Protein AF-A0A7C3WSL0-F1 (afdb_monomer)

Nearest PDB structures (foldseek):
  2zzf-assembly1_A  TM=8.220E-01  e=5.939E-05  Pyrococcus horikoshii
  2zzg-assembly1_A  TM=8.123E-01  e=5.939E-05  Pyrococcus horikoshii
  2zze-assembly2_B  TM=8.091E-01  e=8.683E-05  Pyrococcus horikoshii
  3rfn-assembly1_A  TM=8.543E-01  e=4.228E-04  Pyrococcus horikoshii OT3
  1v4p-assembly3_C  TM=8.241E-01  e=6.586E-04  Pyrococcus horikoshii

pLDDT: mean 89.07, std 10.64, range [54.41, 98.0]

Solvent-accessible surface area (backbone atoms only — not comparable to full-atom values): 5838 Å² total; per-re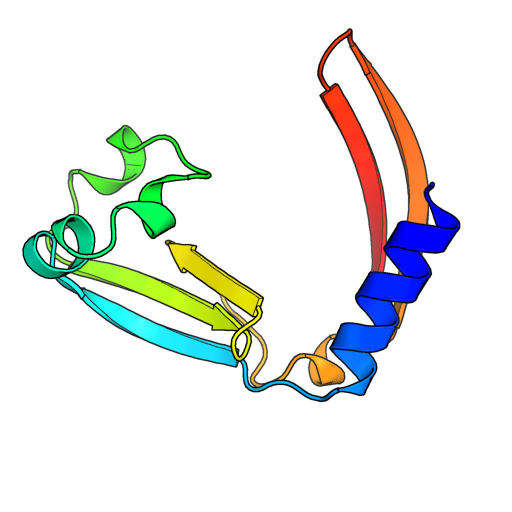sidue (Å²): 108,70,71,55,53,38,51,54,53,40,58,48,21,75,62,50,34,50,34,49,74,48,78,41,46,60,73,56,46,67,76,40,62,75,48,56,75,84,60,74,64,81,80,51,72,87,49,74,59,47,43,34,36,32,42,60,91,80,46,63,38,74,47,90,74,90,75,64,64,27,38,45,74,64,45,48,58,42,77,77,46,77,47,80,71,56,99,89,40,74,47,74,43,69,51,70,89

Mean predicted aligned error: 5.12 Å

Structure (mmCIF, N/CA/C/O backbone):
data_AF-A0A7C3WSL0-F1
#
_entry.id   AF-A0A7C3WSL0-F1
#
loop_
_atom_site.group_PDB
_atom_site.id
_atom_site.type_symbol
_atom_site.label_atom_id
_atom_site.label_alt_id
_atom_site.label_comp_id
_atom_site.label_asym_id
_atom_site.label_entity_id
_atom_site.label_seq_id
_atom_site.pdbx_PDB_ins_code
_atom_site.Cartn_x
_atom_site.Cartn_y
_atom_site.Cartn_z
_atom_site.occupancy
_atom_site.B_iso_or_equiv
_atom_site.auth_seq_id
_atom_site.auth_comp_id
_atom_site.auth_asym_id
_atom_site.auth_atom_id
_atom_site.pdbx_PDB_model_num
ATOM 1 N N . MET A 1 1 ? 18.083 -6.405 -6.192 1.00 76.19 1 MET A N 1
ATOM 2 C CA . MET A 1 1 ? 17.259 -5.589 -5.269 1.00 76.19 1 MET A CA 1
ATOM 3 C C . MET A 1 1 ? 16.113 -4.875 -5.984 1.00 76.19 1 MET A C 1
ATOM 5 O O . MET A 1 1 ? 14.994 -5.318 -5.821 1.00 76.19 1 MET A O 1
ATOM 9 N N . ALA A 1 2 ? 16.348 -3.847 -6.816 1.00 83.12 2 ALA A N 1
ATOM 10 C CA . ALA A 1 2 ? 15.255 -3.089 -7.455 1.00 83.12 2 ALA A CA 1
ATOM 11 C C . ALA A 1 2 ? 14.341 -3.966 -8.334 1.00 83.12 2 ALA A C 1
ATOM 13 O O . ALA A 1 2 ? 13.146 -4.017 -8.088 1.00 83.12 2 ALA A O 1
ATOM 14 N N . ARG A 1 3 ? 14.912 -4.770 -9.245 1.00 88.88 3 ARG A N 1
ATOM 15 C CA . ARG A 1 3 ? 14.148 -5.748 -10.050 1.00 88.88 3 ARG A CA 1
ATOM 16 C C . ARG A 1 3 ? 13.352 -6.756 -9.215 1.00 88.88 3 ARG A C 1
ATOM 18 O O . ARG A 1 3 ? 12.298 -7.201 -9.636 1.00 88.88 3 ARG A O 1
ATOM 25 N N . PHE A 1 4 ? 13.863 -7.128 -8.041 1.00 94.62 4 PHE A N 1
ATOM 26 C CA . PHE A 1 4 ? 13.159 -8.048 -7.146 1.00 94.62 4 PHE A CA 1
ATOM 27 C C . PHE A 1 4 ? 11.938 -7.372 -6.513 1.00 94.62 4 PHE A C 1
ATOM 29 O O . PHE A 1 4 ? 10.866 -7.961 -6.509 1.00 94.62 4 PHE A O 1
ATOM 36 N N . ILE A 1 5 ? 12.092 -6.128 -6.044 1.00 95.00 5 ILE A N 1
ATOM 37 C CA . ILE A 1 5 ? 10.991 -5.320 -5.500 1.00 95.00 5 ILE A CA 1
ATOM 38 C C . ILE A 1 5 ? 9.930 -5.081 -6.577 1.00 95.00 5 ILE A C 1
ATOM 40 O O . ILE A 1 5 ? 8.758 -5.318 -6.327 1.00 95.00 5 ILE A O 1
ATOM 44 N N . GLU A 1 6 ? 10.342 -4.674 -7.780 1.00 96.75 6 GLU A N 1
ATOM 45 C CA . GLU A 1 6 ? 9.432 -4.459 -8.910 1.00 96.75 6 GLU A CA 1
ATOM 46 C C . GLU A 1 6 ? 8.658 -5.730 -9.263 1.00 96.75 6 GLU A C 1
ATOM 48 O O . GLU A 1 6 ? 7.435 -5.693 -9.372 1.00 96.75 6 GLU A O 1
ATOM 53 N N . LYS A 1 7 ? 9.348 -6.872 -9.381 1.00 97.56 7 LYS A N 1
ATOM 54 C CA . LYS A 1 7 ? 8.698 -8.158 -9.646 1.00 97.56 7 LYS A CA 1
ATOM 55 C C . LYS A 1 7 ? 7.681 -8.499 -8.555 1.00 97.56 7 LYS A C 1
ATOM 57 O O . LYS A 1 7 ? 6.546 -8.817 -8.872 1.00 97.56 7 LYS A O 1
ATOM 62 N N . LYS A 1 8 ? 8.066 -8.390 -7.280 1.00 96.94 8 LYS A N 1
ATOM 63 C CA . LYS A 1 8 ? 7.183 -8.691 -6.145 1.00 96.94 8 LYS A CA 1
ATOM 64 C C . LYS A 1 8 ? 5.976 -7.759 -6.071 1.00 96.94 8 LYS A C 1
ATOM 66 O O . LYS A 1 8 ? 4.886 -8.228 -5.779 1.00 96.94 8 LYS A O 1
ATOM 71 N N . ALA A 1 9 ? 6.155 -6.473 -6.359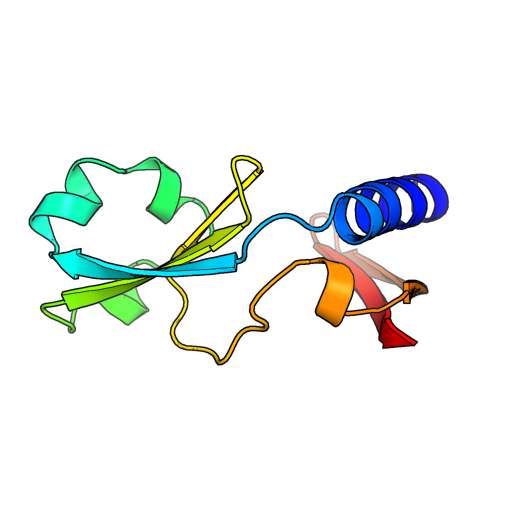 1.00 96.12 9 ALA A N 1
ATOM 72 C CA . ALA A 1 9 ? 5.054 -5.517 -6.401 1.00 96.12 9 ALA A CA 1
ATOM 73 C C . ALA A 1 9 ? 4.060 -5.862 -7.521 1.00 96.12 9 ALA A C 1
ATOM 75 O O . ALA A 1 9 ? 2.861 -5.921 -7.272 1.00 96.12 9 ALA A O 1
ATOM 76 N N . ASN A 1 10 ? 4.547 -6.172 -8.727 1.00 97.75 10 ASN A N 1
ATOM 77 C CA . ASN A 1 10 ? 3.671 -6.573 -9.829 1.00 97.75 10 ASN A CA 1
ATOM 78 C C . ASN A 1 10 ? 2.988 -7.929 -9.575 1.00 97.75 10 ASN A C 1
ATOM 80 O O . ASN A 1 10 ? 1.815 -8.064 -9.893 1.00 97.75 10 ASN A O 1
ATOM 84 N N . GLU A 1 11 ? 3.647 -8.890 -8.913 1.00 97.31 11 GLU A N 1
ATOM 85 C CA . GLU A 1 11 ? 2.998 -10.140 -8.473 1.00 97.31 11 GLU A CA 1
ATOM 86 C C . GLU A 1 11 ? 1.787 -9.871 -7.551 1.00 97.31 11 GLU A C 1
ATOM 88 O O . GLU A 1 11 ? 0.836 -10.646 -7.547 1.00 97.31 11 GLU A O 1
ATOM 93 N N . ILE A 1 12 ? 1.798 -8.794 -6.756 1.00 97.06 12 ILE A N 1
ATOM 94 C CA . ILE A 1 12 ? 0.653 -8.384 -5.921 1.00 97.06 12 ILE A CA 1
ATOM 95 C C . ILE A 1 12 ? -0.433 -7.682 -6.744 1.00 97.06 12 ILE A C 1
ATOM 97 O O . ILE A 1 12 ? -1.621 -7.902 -6.506 1.00 97.06 12 ILE A O 1
ATOM 101 N N . VAL A 1 13 ? -0.048 -6.854 -7.716 1.00 97.06 13 VAL A N 1
ATOM 102 C CA . VAL A 1 13 ? -0.992 -6.233 -8.661 1.00 97.06 13 VAL A CA 1
ATOM 103 C C . VAL A 1 13 ? -1.760 -7.310 -9.431 1.00 97.06 13 VAL A C 1
ATOM 105 O O . VAL A 1 13 ? -2.984 -7.265 -9.506 1.00 97.06 13 VAL A O 1
ATOM 108 N N . GLU A 1 14 ? -1.062 -8.330 -9.933 1.00 97.12 14 GLU A N 1
ATOM 109 C CA . GLU A 1 14 ? -1.657 -9.431 -10.702 1.00 97.12 14 GLU A CA 1
ATOM 110 C C . GLU A 1 14 ? -2.618 -10.304 -9.883 1.00 97.12 14 GLU A C 1
ATOM 112 O O . GLU A 1 14 ? -3.516 -10.921 -10.455 1.00 97.12 14 GLU A O 1
ATOM 117 N N . LYS A 1 15 ? -2.467 -10.335 -8.553 1.00 96.88 15 LYS A N 1
ATOM 118 C CA . LYS A 1 15 ? -3.362 -11.073 -7.647 1.00 96.88 15 LYS A CA 1
ATOM 119 C C . LYS A 1 15 ? -4.736 -10.434 -7.461 1.00 96.88 15 LYS A C 1
ATOM 121 O O . LYS A 1 15 ? -5.593 -11.093 -6.885 1.00 96.88 15 LYS A O 1
ATOM 126 N N . ASP A 1 16 ? -4.936 -9.196 -7.917 1.00 97.38 16 ASP A N 1
ATOM 127 C CA . ASP A 1 16 ? -6.228 -8.502 -7.848 1.00 97.38 16 ASP A CA 1
ATOM 128 C C . ASP A 1 16 ? -6.828 -8.483 -6.429 1.00 97.38 16 ASP A C 1
ATOM 130 O O . ASP A 1 16 ? -7.991 -8.816 -6.200 1.00 97.38 16 ASP A O 1
ATOM 134 N N . LEU A 1 17 ? -5.996 -8.145 -5.440 1.00 97.44 17 LEU A N 1
ATOM 135 C CA . LEU A 1 17 ? -6.414 -8.132 -4.043 1.00 97.44 17 LEU A CA 1
ATOM 136 C C . LEU A 1 17 ? -7.390 -6.974 -3.800 1.00 97.44 17 LEU A C 1
ATOM 138 O O . LEU A 1 17 ? -7.153 -5.868 -4.298 1.00 97.44 17 LEU A O 1
ATOM 142 N N . PRO A 1 18 ? -8.451 -7.182 -3.001 1.00 97.62 18 PRO A N 1
ATOM 143 C CA . PRO A 1 18 ? -9.398 -6.125 -2.685 1.00 97.62 18 PRO A CA 1
ATOM 144 C C . PRO A 1 18 ? -8.728 -5.040 -1.841 1.00 97.62 18 PRO A C 1
ATOM 146 O O . PRO A 1 18 ? -8.013 -5.334 -0.881 1.00 97.62 18 PRO A O 1
ATOM 149 N N . VAL A 1 19 ? -9.008 -3.783 -2.173 1.00 97.69 19 VAL A N 1
ATOM 150 C CA . VAL A 1 19 ? -8.622 -2.624 -1.371 1.00 97.69 19 VAL A CA 1
ATOM 151 C C . VAL A 1 19 ? -9.879 -2.073 -0.721 1.00 97.69 19 VAL A C 1
ATOM 153 O O . VAL A 1 19 ? -10.857 -1.738 -1.389 1.00 97.69 19 VAL A O 1
ATOM 156 N N . PHE A 1 20 ? -9.870 -2.003 0.603 1.00 95.69 20 PHE A N 1
ATOM 157 C CA . PHE A 1 20 ? -11.019 -1.562 1.382 1.00 95.69 20 PHE A CA 1
ATOM 158 C C . PHE A 1 20 ? -10.613 -0.471 2.359 1.00 95.69 20 PHE A C 1
ATOM 160 O O . PHE A 1 20 ? -9.453 -0.348 2.745 1.00 95.69 20 PHE A O 1
ATOM 167 N N . SER A 1 21 ? -11.590 0.319 2.792 1.00 94.88 21 SER A N 1
ATOM 168 C CA . SER A 1 21 ? -11.379 1.280 3.864 1.00 94.88 21 SER A CA 1
ATOM 169 C C . SER A 1 21 ? -12.461 1.177 4.917 1.00 94.88 21 SER A C 1
ATOM 171 O O . SER A 1 21 ? -13.632 1.003 4.583 1.00 94.88 21 SER A O 1
ATOM 173 N N . LYS A 1 22 ? -12.063 1.332 6.175 1.00 93.50 22 LYS A N 1
ATOM 174 C CA . LYS A 1 22 ? -12.948 1.363 7.336 1.00 93.50 22 LYS A CA 1
ATOM 175 C C . LYS A 1 22 ? -12.634 2.580 8.193 1.00 93.50 22 LYS A C 1
ATOM 177 O O . LYS A 1 22 ? -11.495 3.044 8.228 1.00 93.50 22 LYS A O 1
ATOM 182 N N . ILE A 1 23 ? -13.646 3.087 8.877 1.00 93.38 23 ILE A N 1
ATOM 183 C CA . ILE A 1 23 ? -13.471 4.090 9.924 1.00 93.38 23 ILE A CA 1
ATOM 184 C C . ILE A 1 23 ? -13.415 3.332 11.245 1.00 93.38 23 ILE A C 1
ATOM 186 O O . ILE A 1 23 ? -14.267 2.479 11.481 1.00 93.38 23 ILE A O 1
ATOM 190 N N . ILE A 1 24 ? -12.404 3.616 12.058 1.00 90.94 24 ILE A N 1
ATOM 191 C CA . ILE A 1 24 ? -12.212 3.022 13.381 1.00 90.94 24 ILE A CA 1
ATOM 192 C C . ILE A 1 24 ? -12.141 4.108 14.450 1.00 90.94 24 ILE A C 1
ATOM 194 O O . ILE A 1 24 ? -11.747 5.245 14.169 1.00 90.94 24 ILE A O 1
ATOM 198 N N . SER A 1 25 ? -12.499 3.759 15.681 1.00 90.38 25 SER A N 1
ATOM 199 C CA . SER A 1 25 ? -12.300 4.631 16.842 1.00 90.38 25 SER A CA 1
ATOM 200 C C . SER A 1 25 ? -10.853 4.579 17.351 1.00 90.38 25 SER A C 1
ATOM 202 O O . SER A 1 25 ? -10.081 3.675 17.016 1.00 90.38 25 SER A O 1
ATOM 204 N N . LYS A 1 26 ? -10.473 5.525 18.221 1.00 83.44 26 LYS A N 1
ATOM 205 C CA . LYS A 1 26 ? -9.192 5.459 18.951 1.00 83.44 26 LYS A CA 1
ATOM 206 C C . LYS A 1 26 ? -9.054 4.182 19.784 1.00 83.44 26 LYS A C 1
ATOM 208 O O . LYS A 1 26 ? -7.981 3.593 19.833 1.00 83.44 26 LYS A O 1
ATOM 213 N N . GLU A 1 27 ? -10.139 3.731 20.408 1.00 85.19 27 GLU A N 1
ATOM 214 C CA . GLU A 1 27 ? -10.144 2.509 21.220 1.00 85.19 27 GLU A CA 1
ATOM 215 C C . GLU A 1 27 ? -9.869 1.262 20.372 1.00 85.19 27 GLU A C 1
ATOM 217 O O . GLU A 1 27 ? -9.180 0.341 20.808 1.00 85.19 27 GLU A O 1
ATOM 222 N N . GLU A 1 28 ? -10.393 1.225 19.146 1.00 84.81 28 GLU A N 1
ATOM 223 C CA . GLU A 1 28 ? -10.092 0.163 18.187 1.00 84.81 28 GLU A CA 1
ATOM 224 C C . GLU A 1 28 ? -8.653 0.248 17.674 1.00 84.81 28 GLU A C 1
ATOM 226 O O . GLU A 1 28 ? -8.024 -0.790 17.480 1.00 84.81 28 GLU A O 1
ATOM 231 N N . LEU A 1 29 ? -8.102 1.455 17.506 1.00 82.06 29 LEU A N 1
ATOM 232 C CA . LEU A 1 29 ? -6.697 1.627 17.134 1.00 82.06 29 LEU A CA 1
ATOM 233 C C . LEU A 1 29 ? -5.749 1.053 18.196 1.00 82.06 29 LEU A C 1
ATOM 235 O O . LEU A 1 29 ? -4.770 0.401 17.841 1.00 82.06 29 LEU A O 1
ATOM 239 N N . GLU A 1 30 ? -6.032 1.255 19.485 1.00 78.62 30 GLU A N 1
ATOM 240 C CA . GLU A 1 30 ? -5.210 0.697 20.571 1.00 78.62 30 GLU A CA 1
ATOM 241 C C . GLU A 1 30 ? -5.160 -0.838 20.544 1.00 78.62 30 GLU A C 1
ATOM 243 O O . GLU A 1 30 ? -4.141 -1.435 20.890 1.00 78.62 30 GLU A O 1
ATOM 248 N N . LYS A 1 31 ? -6.224 -1.492 20.060 1.00 82.00 31 LYS A N 1
ATOM 249 C CA . LYS A 1 31 ? -6.258 -2.954 19.874 1.00 82.00 31 LYS A CA 1
ATOM 250 C C . LYS A 1 31 ? -5.408 -3.425 18.691 1.00 82.00 31 LYS A C 1
ATOM 252 O O . LYS A 1 31 ? -5.055 -4.599 18.639 1.00 82.00 31 LYS A O 1
ATOM 257 N N . HIS A 1 32 ? -5.071 -2.521 17.774 1.00 74.44 32 HIS A N 1
ATOM 258 C CA . HIS A 1 32 ? -4.321 -2.779 16.548 1.00 74.44 32 HIS A CA 1
ATOM 259 C C . HIS A 1 32 ? -3.021 -1.966 16.511 1.00 74.44 32 HIS A C 1
ATOM 261 O O . HIS A 1 32 ? -2.775 -1.166 15.603 1.00 74.44 32 HIS A O 1
ATOM 267 N N . SER A 1 33 ? -2.174 -2.166 17.524 1.00 67.31 33 SER A N 1
ATOM 268 C CA . SER A 1 33 ? -0.879 -1.482 17.662 1.00 67.31 33 SER A CA 1
ATOM 269 C C . SER A 1 33 ? 0.039 -1.603 16.433 1.00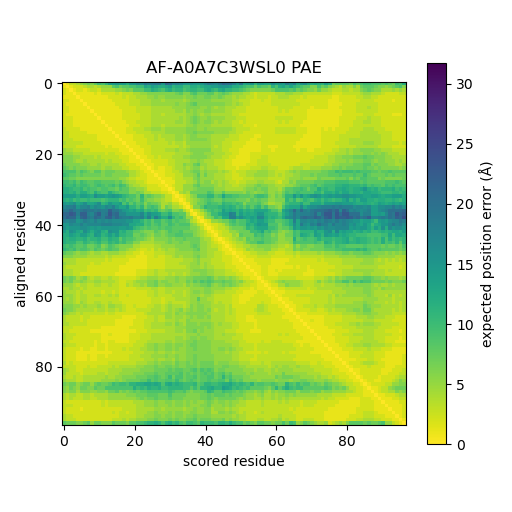 67.31 33 SER A C 1
ATOM 271 O O . SER A 1 33 ? 0.880 -0.738 16.196 1.00 67.31 33 SER A O 1
ATOM 273 N N . GLU A 1 34 ? -0.142 -2.630 15.599 1.00 71.06 34 GLU A N 1
ATOM 274 C CA . GLU A 1 34 ? 0.563 -2.813 14.333 1.00 71.06 34 GLU A CA 1
ATOM 275 C C . GLU A 1 34 ? 0.296 -1.695 13.312 1.00 71.06 34 GLU A C 1
ATOM 277 O O . GLU A 1 34 ? 1.180 -1.395 12.510 1.00 71.06 34 GLU A O 1
ATOM 282 N N . LEU A 1 35 ? -0.860 -1.022 13.383 1.00 70.00 35 LEU A N 1
ATOM 283 C CA . LEU A 1 35 ? -1.239 0.094 12.501 1.00 70.00 35 LEU A CA 1
ATOM 284 C C . LEU A 1 35 ? -0.451 1.373 12.780 1.00 70.00 35 LEU A C 1
ATOM 286 O O . LEU A 1 35 ? -0.391 2.269 11.939 1.00 70.00 35 LEU A O 1
ATOM 290 N N . LYS A 1 36 ? 0.192 1.442 13.948 1.00 62.06 36 LYS A N 1
ATOM 291 C CA . LYS A 1 36 ? 1.020 2.572 14.383 1.00 62.06 36 LYS A CA 1
ATOM 292 C C . LYS A 1 36 ? 2.429 2.531 13.770 1.00 62.06 36 LYS A C 1
ATOM 294 O O . LYS A 1 36 ? 3.188 3.486 13.887 1.00 62.06 36 LYS A O 1
ATOM 299 N N . ARG A 1 37 ? 2.798 1.440 13.075 1.00 59.03 37 ARG A N 1
ATOM 300 C CA . ARG A 1 37 ? 4.185 1.139 12.656 1.00 59.03 37 ARG A CA 1
ATOM 301 C C . ARG A 1 37 ? 4.851 2.143 11.717 1.00 59.03 37 ARG A C 1
ATOM 303 O O . ARG A 1 37 ? 6.076 2.107 11.611 1.00 59.03 37 ARG A O 1
ATOM 310 N N . LEU A 1 38 ? 4.099 2.967 10.992 1.00 54.41 38 LEU A N 1
ATOM 311 C CA . LEU A 1 38 ? 4.648 3.735 9.867 1.00 54.41 38 LEU A CA 1
ATOM 312 C C . LEU A 1 38 ? 4.504 5.253 9.992 1.00 54.41 38 LEU A C 1
ATOM 314 O O . LEU A 1 38 ? 4.947 5.959 9.085 1.00 54.41 38 LEU A O 1
ATOM 318 N N . MET A 1 39 ? 3.930 5.780 11.080 1.00 58.44 39 MET A N 1
ATOM 319 C CA . MET A 1 39 ? 3.560 7.196 11.129 1.00 58.44 39 MET A CA 1
ATOM 320 C C . MET A 1 39 ? 3.786 7.870 12.481 1.00 58.44 39 MET A C 1
ATOM 322 O O . MET A 1 39 ? 3.766 7.253 13.537 1.00 58.44 39 MET A O 1
ATOM 326 N N . ASP A 1 40 ? 3.991 9.182 12.393 1.00 64.81 40 ASP A N 1
ATOM 327 C CA . ASP A 1 40 ? 4.032 10.122 13.506 1.00 64.81 40 ASP A CA 1
ATOM 328 C C . ASP A 1 40 ? 2.625 10.254 14.117 1.00 64.81 40 ASP A C 1
ATOM 330 O O . ASP A 1 40 ? 1.742 10.893 13.533 1.00 64.81 40 ASP A O 1
ATOM 334 N N . GLU A 1 41 ? 2.413 9.601 15.264 1.00 63.56 41 GLU A N 1
ATOM 335 C CA . GLU A 1 41 ? 1.133 9.539 15.989 1.00 63.56 41 GLU A CA 1
ATOM 336 C C . GLU A 1 41 ? 0.546 10.932 16.275 1.00 63.56 41 GLU A C 1
ATOM 338 O O . GLU A 1 41 ? -0.676 11.111 16.256 1.00 63.56 41 GLU A O 1
ATOM 343 N N . SER A 1 42 ? 1.406 11.948 16.417 1.00 67.75 42 SER A N 1
ATOM 344 C CA . SER A 1 42 ? 1.009 13.329 16.718 1.00 67.75 42 SER A CA 1
ATOM 345 C C . SER A 1 42 ? 0.073 13.948 15.673 1.00 67.75 42 SER A C 1
ATOM 347 O O . SER A 1 42 ? -0.726 14.833 15.983 1.00 67.75 42 SER A O 1
ATOM 349 N N . LYS A 1 43 ? 0.111 13.476 14.418 1.00 70.75 43 LYS A N 1
ATOM 350 C CA . LYS A 1 43 ? -0.751 14.008 13.348 1.00 70.75 43 LYS A CA 1
ATOM 351 C C . LYS A 1 43 ? -2.218 13.633 13.520 1.00 70.75 43 LYS A C 1
ATOM 353 O O . LYS A 1 43 ? -3.084 14.336 12.990 1.00 70.75 43 LYS A O 1
ATOM 358 N N . TYR A 1 44 ? -2.485 12.541 14.231 1.00 72.62 44 TYR A N 1
ATOM 359 C CA . TYR A 1 44 ? -3.801 11.911 14.283 1.00 72.62 44 TYR A 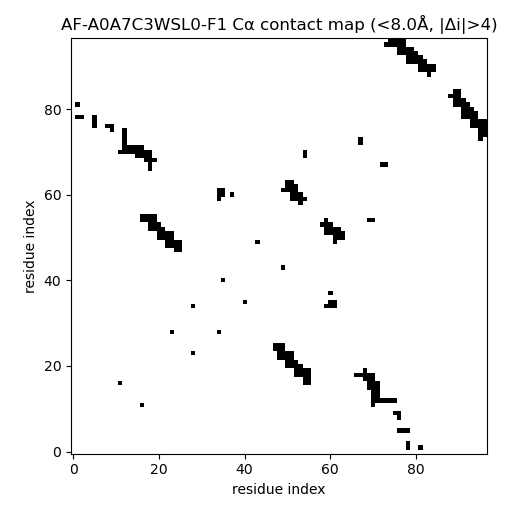CA 1
ATOM 360 C C . TYR A 1 44 ? -4.490 12.029 15.641 1.00 72.62 44 TYR A C 1
ATOM 362 O O . TYR A 1 44 ? -5.699 11.837 15.731 1.00 72.62 44 TYR A O 1
ATOM 370 N N . GLU A 1 45 ? -3.752 12.427 16.676 1.00 75.50 45 GLU A N 1
ATOM 371 C CA . GLU A 1 45 ? -4.230 12.523 18.058 1.00 75.50 45 GLU A CA 1
ATOM 372 C C . GLU A 1 45 ? -5.457 13.439 18.225 1.00 75.50 45 GLU A C 1
ATOM 374 O O . GLU A 1 45 ? -6.312 13.205 19.079 1.00 75.50 45 GLU A O 1
ATOM 379 N N . LYS A 1 46 ? -5.606 14.437 17.348 1.00 82.19 46 LYS A N 1
ATOM 380 C CA . LYS A 1 46 ? -6.737 15.377 17.339 1.00 82.19 46 LYS A CA 1
ATOM 381 C C . LYS A 1 46 ? -8.045 14.837 16.742 1.00 82.19 46 LYS A C 1
ATOM 383 O O . LYS A 1 46 ? -9.045 15.543 16.807 1.00 82.19 46 LYS A O 1
ATOM 388 N N . PHE A 1 47 ? -8.046 13.666 16.102 1.00 83.06 47 PHE A N 1
ATOM 389 C CA . PHE A 1 47 ? -9.242 13.117 15.453 1.00 83.06 47 PHE A CA 1
ATOM 390 C C . PHE A 1 47 ? -9.859 12.010 16.297 1.00 83.06 47 PHE A C 1
ATOM 392 O O . PHE A 1 47 ? -9.163 11.075 16.676 1.00 83.06 47 PHE A O 1
ATOM 399 N N . ASP A 1 48 ? -11.166 12.077 16.542 1.00 85.62 48 ASP A N 1
ATOM 400 C CA . ASP A 1 48 ? -11.886 11.070 17.339 1.00 85.62 48 ASP A CA 1
ATOM 401 C C . ASP A 1 48 ? -12.055 9.731 16.612 1.00 85.62 48 ASP A C 1
ATOM 40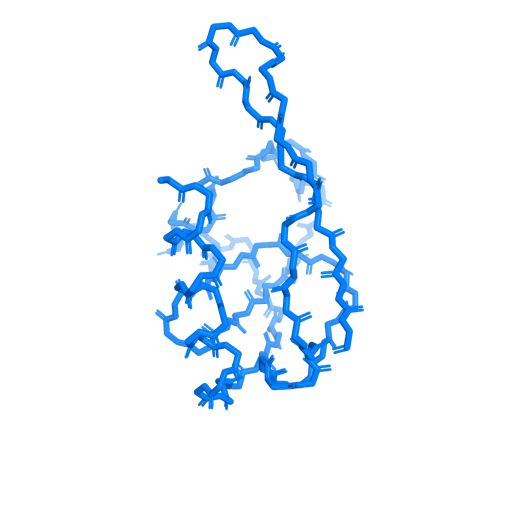3 O O . ASP A 1 48 ? -12.124 8.669 17.233 1.00 85.62 48 ASP A O 1
ATOM 407 N N . VAL A 1 49 ? -12.079 9.788 15.281 1.00 88.94 49 VAL A N 1
ATOM 408 C CA . VAL A 1 49 ? -12.161 8.629 14.398 1.00 88.94 49 VAL A CA 1
ATOM 409 C C . VAL A 1 49 ? -11.091 8.711 13.325 1.00 88.94 49 VAL A C 1
ATOM 411 O O . VAL A 1 49 ? -10.711 9.792 12.871 1.00 88.94 49 VAL A O 1
ATOM 414 N N . LEU A 1 50 ? -10.614 7.549 12.903 1.00 89.00 50 LEU A N 1
ATOM 415 C CA . LEU A 1 50 ? -9.516 7.419 11.963 1.00 89.00 50 LEU A CA 1
ATOM 416 C C . LEU A 1 50 ? -9.913 6.509 10.815 1.00 89.00 50 LEU A C 1
ATOM 418 O O . LEU A 1 50 ? -10.631 5.529 10.996 1.00 89.00 50 LEU A O 1
ATOM 422 N N . ARG A 1 51 ? -9.423 6.823 9.617 1.00 90.69 51 ARG A N 1
ATOM 423 C CA . ARG A 1 51 ? -9.632 5.981 8.444 1.00 90.69 51 ARG A CA 1
ATOM 424 C C . ARG A 1 51 ? -8.450 5.041 8.263 1.00 90.69 51 ARG A C 1
ATOM 426 O O . ARG A 1 51 ? -7.306 5.479 8.172 1.00 90.69 51 ARG A O 1
ATOM 433 N N . VAL A 1 52 ? -8.761 3.757 8.176 1.00 91.25 52 VAL A N 1
ATOM 434 C CA . VAL A 1 52 ? -7.817 2.690 7.867 1.00 91.25 52 VAL A CA 1
ATOM 435 C C . VAL A 1 52 ? -8.102 2.170 6.470 1.00 91.25 52 VAL A C 1
ATOM 437 O O . VAL A 1 52 ? -9.258 1.929 6.122 1.00 91.25 52 VAL A O 1
ATOM 440 N N . VAL A 1 53 ? -7.048 1.976 5.690 1.00 93.50 53 VAL A N 1
ATOM 441 C CA . VAL A 1 53 ? -7.069 1.339 4.376 1.00 93.50 53 VAL A CA 1
ATOM 442 C C . VAL A 1 53 ? -6.352 0.001 4.487 1.00 93.50 53 VAL A C 1
ATOM 444 O O . VAL A 1 53 ? -5.272 -0.079 5.065 1.00 93.50 53 VAL A O 1
ATOM 447 N N . GLY A 1 54 ? -6.980 -1.052 3.974 1.00 93.62 54 GLY A N 1
ATOM 448 C CA . GLY A 1 54 ? -6.421 -2.396 3.914 1.00 93.62 54 GLY A CA 1
ATOM 449 C C . GLY A 1 54 ? -6.293 -2.870 2.477 1.00 93.62 54 GLY A C 1
ATOM 450 O O . GLY A 1 54 ? -7.164 -2.593 1.650 1.00 93.62 54 GLY A O 1
ATOM 451 N N . ILE A 1 55 ? -5.216 -3.596 2.194 1.00 95.75 55 ILE A N 1
ATOM 452 C CA . ILE A 1 55 ? -4.974 -4.252 0.910 1.00 95.75 55 ILE A CA 1
ATOM 453 C C . ILE A 1 55 ? -4.945 -5.753 1.180 1.00 95.75 55 ILE A C 1
ATOM 455 O O . ILE A 1 55 ? -3.961 -6.262 1.713 1.00 95.75 55 ILE A O 1
ATOM 459 N N . GLY A 1 56 ? -6.026 -6.457 0.835 1.00 92.19 56 GLY A N 1
ATOM 460 C CA . GLY A 1 56 ? -6.189 -7.883 1.124 1.00 92.19 56 GLY A CA 1
ATOM 461 C C . GLY A 1 56 ? -5.767 -8.242 2.553 1.00 92.19 56 GLY A C 1
ATOM 462 O O . GLY A 1 56 ? -6.254 -7.665 3.523 1.00 92.19 56 GLY A O 1
ATOM 463 N N . ASP A 1 57 ? -4.837 -9.183 2.657 1.00 88.31 57 ASP A N 1
ATOM 464 C CA . ASP A 1 57 ? -4.173 -9.633 3.882 1.00 88.31 57 ASP A CA 1
ATOM 465 C C . ASP A 1 57 ? -2.726 -9.117 4.015 1.00 88.31 57 ASP A C 1
ATOM 467 O O . ASP A 1 57 ? -2.014 -9.505 4.941 1.00 88.31 57 ASP A O 1
ATOM 471 N N . ILE A 1 58 ? -2.268 -8.264 3.091 1.00 89.56 58 ILE A N 1
ATOM 472 C CA . ILE A 1 58 ? -0.848 -7.906 2.975 1.00 89.56 58 ILE A CA 1
ATOM 473 C C . ILE A 1 58 ? -0.469 -6.638 3.730 1.00 89.56 58 ILE A C 1
ATOM 475 O O . ILE A 1 58 ? 0.689 -6.495 4.121 1.00 89.56 58 ILE A O 1
ATOM 479 N N . ASP A 1 59 ? -1.410 -5.711 3.893 1.00 89.56 59 ASP A N 1
ATOM 480 C CA . ASP A 1 59 ? -1.135 -4.415 4.495 1.00 89.56 59 ASP A CA 1
ATOM 481 C C . ASP A 1 59 ? -2.406 -3.776 5.055 1.00 89.56 59 ASP A C 1
ATOM 483 O O . ASP A 1 59 ? -3.505 -3.944 4.516 1.00 89.56 59 ASP A O 1
ATOM 487 N N . LEU A 1 60 ? -2.243 -3.041 6.151 1.00 89.19 60 LEU A N 1
ATOM 488 C CA . LEU A 1 60 ? -3.310 -2.312 6.822 1.00 89.19 60 LEU A CA 1
ATOM 489 C C . LEU A 1 60 ? -2.701 -1.044 7.429 1.00 89.19 60 LEU A C 1
ATOM 491 O O . LEU A 1 60 ? -1.785 -1.125 8.246 1.00 89.19 60 LEU A O 1
ATOM 495 N N . GLN A 1 61 ? -3.181 0.130 7.015 1.00 88.69 61 GLN A N 1
ATOM 496 C CA . GLN A 1 61 ? -2.563 1.414 7.357 1.00 88.69 61 GLN A CA 1
ATOM 497 C C . GLN A 1 61 ? -3.582 2.515 7.629 1.00 88.69 61 GLN A C 1
ATOM 499 O O . GLN A 1 61 ? -4.681 2.521 7.080 1.00 88.69 61 GLN A O 1
ATOM 504 N N . LEU A 1 62 ? -3.189 3.490 8.448 1.00 89.31 62 LEU A N 1
ATOM 505 C CA . LEU A 1 62 ? -3.924 4.740 8.620 1.00 89.31 62 LEU A CA 1
ATOM 506 C C . LEU A 1 62 ? -3.719 5.638 7.397 1.00 89.31 62 LEU A C 1
ATOM 508 O O . LEU A 1 62 ? -2.612 6.117 7.161 1.00 89.31 62 LEU A O 1
ATOM 512 N N . ASP A 1 63 ? -4.781 5.885 6.629 1.00 88.62 63 ASP A N 1
ATOM 513 C CA . ASP A 1 63 ? -4.697 6.712 5.425 1.00 88.62 63 ASP A CA 1
ATOM 514 C C . ASP A 1 63 ? -6.016 7.439 5.101 1.00 88.62 63 ASP A C 1
ATOM 516 O O . ASP A 1 63 ? -7.105 6.859 5.015 1.00 88.62 63 ASP A O 1
ATOM 520 N N . GLY A 1 64 ? -5.902 8.750 4.882 1.00 89.06 64 GLY A N 1
ATOM 521 C CA . GLY A 1 64 ? -6.991 9.639 4.475 1.00 89.06 64 GLY A CA 1
ATOM 522 C C . GLY A 1 64 ? -7.114 9.844 2.959 1.00 89.06 64 GLY A C 1
ATOM 523 O O . GLY A 1 64 ? -8.019 10.551 2.528 1.00 89.06 64 GLY A O 1
ATOM 524 N N . GLY A 1 65 ? -6.222 9.267 2.150 1.00 91.44 65 GLY A N 1
ATOM 525 C CA . GLY A 1 65 ? -6.181 9.434 0.697 1.00 91.44 65 GLY A CA 1
ATOM 526 C C . GLY A 1 65 ? -7.231 8.627 -0.076 1.00 91.44 65 GLY A C 1
ATOM 527 O O . GLY A 1 65 ? -7.872 7.710 0.443 1.00 91.44 65 GLY A O 1
ATOM 528 N N . THR A 1 66 ? -7.408 8.953 -1.355 1.00 95.75 66 THR A N 1
ATOM 529 C CA . THR A 1 66 ? -8.249 8.178 -2.279 1.00 95.75 66 THR A CA 1
ATOM 530 C C . THR A 1 66 ? -7.507 6.942 -2.772 1.00 95.75 66 THR A C 1
ATOM 532 O O . THR A 1 66 ? -6.352 7.048 -3.176 1.00 95.75 66 THR A O 1
ATOM 535 N N . HIS A 1 67 ? -8.192 5.801 -2.797 1.00 96.38 67 HIS A N 1
ATOM 536 C CA . HIS A 1 67 ? -7.628 4.521 -3.225 1.00 96.38 67 HIS A CA 1
ATOM 537 C C . HIS A 1 67 ? -8.494 3.865 -4.298 1.00 96.38 67 HIS A C 1
ATOM 539 O O . HIS A 1 67 ? -9.699 4.115 -4.371 1.00 96.38 67 HIS A O 1
ATOM 545 N N . VAL A 1 68 ? -7.853 3.030 -5.112 1.00 96.88 68 VAL A N 1
ATOM 546 C CA . VAL A 1 68 ? -8.502 2.104 -6.050 1.00 96.88 68 VAL A CA 1
ATOM 547 C C . VAL A 1 68 ? -9.291 1.024 -5.303 1.00 96.88 68 VAL A C 1
ATOM 549 O O . VAL A 1 68 ? -9.136 0.874 -4.092 1.00 96.88 68 VAL A O 1
ATOM 552 N N . ARG A 1 69 ? -10.140 0.264 -6.004 1.00 97.19 69 ARG A N 1
ATOM 553 C CA . ARG A 1 69 ? -10.942 -0.816 -5.394 1.00 97.19 69 ARG A CA 1
ATOM 554 C C . ARG A 1 69 ? -10.206 -2.152 -5.326 1.00 97.19 69 ARG A C 1
ATOM 556 O O . ARG A 1 69 ? -10.537 -2.982 -4.480 1.00 97.19 69 ARG A O 1
ATOM 563 N N . SER A 1 70 ? -9.213 -2.366 -6.184 1.00 97.69 70 SER A N 1
ATOM 564 C CA . SER A 1 70 ? -8.359 -3.555 -6.151 1.00 97.69 70 SER A CA 1
ATOM 565 C C . SER A 1 70 ? -6.937 -3.247 -6.613 1.00 97.69 70 SER A C 1
ATOM 567 O O . SER A 1 70 ? -6.693 -2.254 -7.300 1.00 97.69 70 SER A O 1
ATOM 569 N N . THR A 1 71 ? -5.972 -4.100 -6.257 1.00 97.56 71 THR A N 1
ATOM 570 C CA . THR A 1 71 ? -4.564 -3.896 -6.641 1.00 97.56 71 THR A CA 1
ATOM 571 C C . THR A 1 71 ? -4.356 -3.898 -8.151 1.00 97.56 71 THR A C 1
ATOM 573 O O . THR A 1 71 ? -3.420 -3.262 -8.627 1.00 97.56 71 THR A O 1
ATOM 576 N N . LYS A 1 72 ? -5.233 -4.558 -8.912 1.00 97.38 72 LYS A N 1
ATOM 577 C CA . LYS A 1 72 ? -5.147 -4.639 -10.372 1.00 97.38 72 LYS A CA 1
ATOM 578 C C . LYS A 1 72 ? -5.454 -3.315 -11.066 1.00 97.38 72 LYS A C 1
ATOM 580 O O . LYS A 1 72 ? -4.877 -3.041 -12.114 1.00 97.38 72 LYS A O 1
ATOM 585 N N . GLU A 1 73 ? -6.308 -2.482 -10.471 1.00 97.88 73 GLU A N 1
ATOM 586 C CA . GLU A 1 73 ? -6.632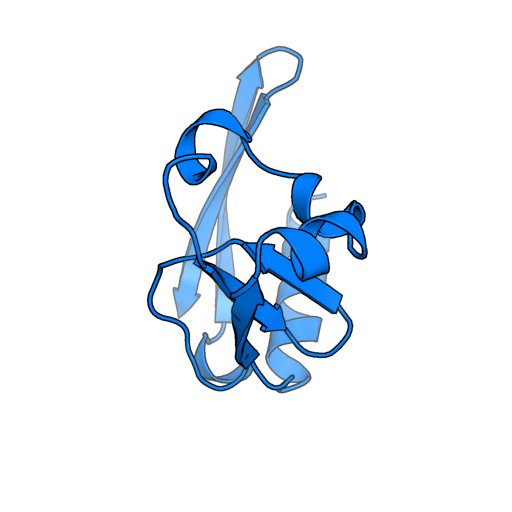 -1.142 -10.984 1.00 97.88 73 GLU A CA 1
ATOM 587 C C . GLU A 1 73 ? -5.432 -0.187 -10.947 1.00 97.88 73 GLU A C 1
ATOM 589 O O . GLU A 1 73 ? -5.447 0.823 -11.644 1.00 97.88 73 GLU A O 1
ATOM 594 N N . VAL A 1 74 ? -4.390 -0.498 -10.163 1.00 96.94 74 VAL A N 1
ATOM 595 C CA . VAL A 1 74 ? -3.153 0.291 -10.164 1.00 96.94 74 VAL A CA 1
ATOM 596 C C . VAL A 1 74 ? -2.529 0.273 -11.557 1.00 96.94 74 VAL A C 1
ATOM 598 O O . VAL A 1 74 ? -2.139 1.324 -12.034 1.00 96.94 74 VAL A O 1
ATOM 601 N N . GLY A 1 75 ? -2.474 -0.878 -12.229 1.00 95.88 75 GLY A N 1
ATOM 602 C CA . GLY A 1 75 ? -1.697 -1.044 -13.458 1.00 95.88 75 GLY A CA 1
ATOM 603 C C . GLY A 1 75 ? -0.255 -1.473 -13.180 1.00 95.88 75 GLY A C 1
ATOM 604 O O . GLY A 1 75 ? 0.111 -1.852 -12.063 1.00 95.88 75 GLY A O 1
ATOM 605 N N . ARG A 1 76 ? 0.585 -1.475 -14.216 1.00 97.00 76 ARG A N 1
ATOM 606 C CA . ARG A 1 76 ? 1.936 -2.038 -14.132 1.00 97.00 76 ARG A CA 1
ATOM 607 C C . ARG A 1 76 ? 2.880 -1.068 -13.432 1.00 97.00 76 ARG A C 1
ATOM 609 O O . ARG A 1 76 ? 3.060 0.066 -1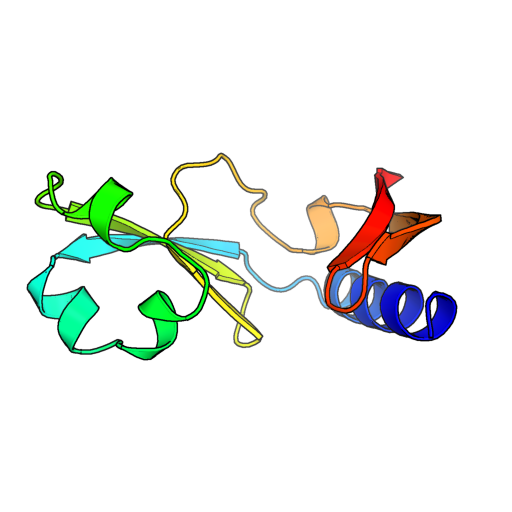3.860 1.00 97.00 76 ARG A O 1
ATOM 616 N N . ILE A 1 77 ? 3.566 -1.537 -12.393 1.00 98.00 77 ILE A N 1
ATOM 617 C CA . ILE A 1 77 ? 4.527 -0.723 -11.640 1.00 98.00 77 ILE A CA 1
ATOM 618 C C . ILE A 1 77 ? 5.921 -0.882 -12.244 1.00 98.00 77 ILE A C 1
ATOM 620 O O . ILE A 1 77 ? 6.414 -2.003 -12.404 1.00 98.00 77 ILE A O 1
ATOM 624 N N . LYS A 1 78 ? 6.603 0.237 -12.501 1.00 97.38 7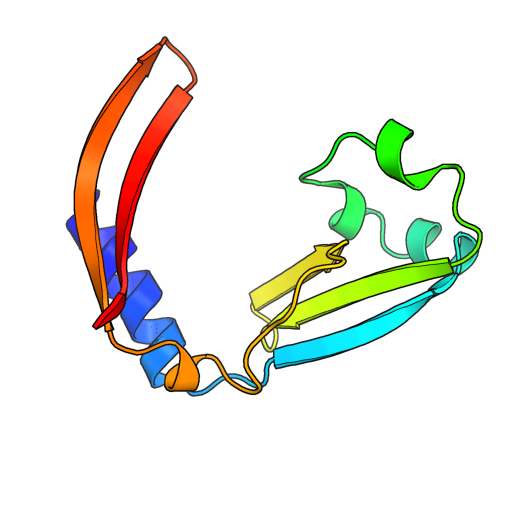8 LYS A N 1
ATOM 625 C CA . LYS A 1 78 ? 7.975 0.253 -13.025 1.00 97.38 78 LYS A CA 1
ATOM 626 C C . LYS A 1 78 ? 8.869 1.187 -12.225 1.00 97.38 78 LYS A C 1
ATOM 628 O O . LYS A 1 78 ? 8.568 2.366 -12.055 1.00 97.38 78 LYS A O 1
ATOM 633 N N . ILE A 1 79 ? 10.005 0.679 -11.755 1.00 96.94 79 ILE A N 1
ATOM 634 C CA . ILE A 1 79 ? 11.015 1.464 -11.045 1.00 96.94 79 ILE A CA 1
ATOM 635 C C . ILE A 1 79 ? 11.904 2.168 -12.069 1.00 96.94 79 ILE A C 1
ATOM 637 O O . ILE A 1 79 ? 12.719 1.542 -12.745 1.00 96.94 79 ILE A O 1
ATOM 641 N N . ILE A 1 80 ? 11.801 3.495 -12.135 1.00 96.69 80 ILE A N 1
ATOM 642 C CA . ILE A 1 80 ? 12.577 4.313 -13.078 1.00 96.69 80 ILE A CA 1
ATOM 643 C C . ILE A 1 80 ? 13.878 4.844 -12.480 1.00 96.69 80 ILE A C 1
ATOM 645 O O . ILE A 1 80 ? 14.824 5.143 -13.206 1.00 96.69 80 ILE A O 1
ATOM 649 N N . LYS A 1 81 ? 13.953 4.973 -11.150 1.00 95.19 81 LYS A N 1
ATOM 650 C CA . LYS A 1 81 ? 15.136 5.521 -10.481 1.00 95.19 81 LYS A CA 1
ATOM 651 C C . LYS A 1 81 ? 15.304 4.949 -9.084 1.00 95.19 81 LYS A C 1
ATOM 653 O O . LYS A 1 81 ? 14.335 4.723 -8.363 1.00 95.19 81 LYS A O 1
ATOM 658 N N . ARG A 1 82 ? 16.559 4.779 -8.670 1.00 94.56 82 ARG A N 1
ATOM 659 C CA . ARG A 1 82 ? 16.931 4.487 -7.284 1.00 94.56 82 ARG A CA 1
ATOM 660 C C . ARG A 1 82 ? 18.073 5.393 -6.865 1.00 94.56 82 ARG A C 1
ATOM 662 O O . ARG A 1 82 ? 19.093 5.454 -7.540 1.00 94.56 82 ARG A O 1
ATOM 669 N N . GLU A 1 83 ? 17.923 6.038 -5.720 1.00 95.31 83 GLU A N 1
ATOM 670 C CA . GLU A 1 83 ? 18.910 6.975 -5.194 1.00 95.31 83 GLU A CA 1
ATOM 671 C C . GLU A 1 83 ? 19.245 6.651 -3.737 1.00 95.31 83 GLU A C 1
ATOM 673 O O . GLU A 1 83 ? 18.398 6.208 -2.953 1.00 95.31 83 GLU A O 1
ATOM 678 N N . ASN A 1 84 ? 20.502 6.883 -3.365 1.00 95.06 84 ASN A N 1
ATOM 679 C CA . ASN A 1 84 ? 20.921 6.898 -1.972 1.00 95.06 84 ASN A CA 1
ATOM 680 C C . ASN A 1 84 ? 20.753 8.319 -1.417 1.00 95.06 84 ASN A C 1
ATOM 682 O O . ASN A 1 84 ? 21.334 9.248 -1.969 1.00 95.06 84 ASN A O 1
ATOM 686 N N . LYS A 1 85 ? 19.970 8.497 -0.350 1.00 94.25 85 LYS A N 1
ATOM 687 C CA . LYS A 1 85 ? 19.731 9.801 0.297 1.00 94.25 85 LYS A CA 1
ATOM 688 C C . LYS A 1 85 ? 20.357 9.873 1.698 1.00 94.25 85 LYS A C 1
ATOM 690 O O . LYS A 1 85 ? 19.933 10.673 2.523 1.00 94.25 85 LYS A O 1
ATOM 695 N N . GLY A 1 86 ? 21.357 9.034 1.967 1.00 93.88 86 GLY A N 1
ATOM 696 C CA . GLY A 1 86 ? 22.108 9.005 3.222 1.00 93.88 86 GLY A CA 1
ATOM 697 C C . GLY A 1 86 ? 22.192 7.599 3.807 1.00 93.88 86 GLY A C 1
ATOM 698 O O . GLY A 1 86 ? 21.729 6.633 3.209 1.00 93.88 86 GLY A O 1
ATOM 699 N N . LYS A 1 87 ? 22.771 7.472 5.004 1.00 91.38 87 LYS A N 1
ATOM 700 C CA . LYS A 1 87 ? 23.049 6.168 5.633 1.00 91.38 87 LYS A CA 1
ATOM 701 C C . LYS A 1 87 ? 21.808 5.263 5.734 1.00 91.38 87 LYS A C 1
ATOM 703 O O . LYS A 1 87 ? 21.894 4.091 5.380 1.00 91.38 87 LYS A O 1
ATOM 708 N N . ASN A 1 88 ? 20.663 5.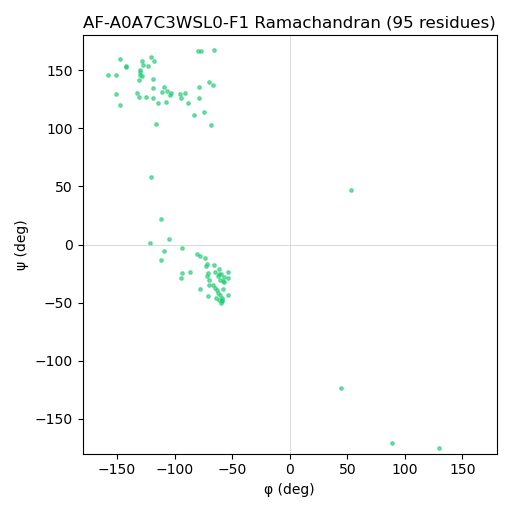828 6.128 1.00 93.06 88 ASN A N 1
ATOM 709 C CA . ASN A 1 88 ? 19.426 5.078 6.391 1.00 93.06 88 ASN A CA 1
ATOM 710 C C . ASN A 1 88 ? 18.322 5.300 5.345 1.00 93.06 88 ASN A C 1
ATOM 712 O O . ASN A 1 88 ? 17.290 4.644 5.398 1.00 93.06 88 ASN A O 1
ATOM 716 N N . ASN A 1 89 ? 18.526 6.203 4.382 1.00 92.62 89 ASN A N 1
ATOM 717 C CA . ASN A 1 89 ? 17.464 6.646 3.482 1.00 92.62 89 ASN A CA 1
ATOM 718 C C . ASN A 1 89 ? 17.740 6.215 2.044 1.00 92.62 89 ASN A C 1
ATOM 720 O O . ASN A 1 89 ? 18.744 6.592 1.434 1.00 92.62 89 ASN A O 1
ATOM 724 N N . ARG A 1 90 ? 16.807 5.458 1.466 1.00 92.69 90 ARG A N 1
ATOM 725 C CA . ARG A 1 90 ? 16.808 5.094 0.046 1.00 92.69 90 ARG A CA 1
ATOM 726 C C . ARG A 1 90 ? 15.550 5.646 -0.601 1.00 92.69 90 ARG A C 1
ATOM 728 O O . ARG A 1 90 ? 14.466 5.498 -0.055 1.00 92.69 90 ARG A O 1
ATOM 735 N N . ARG A 1 91 ? 15.699 6.261 -1.773 1.00 94.62 91 ARG A N 1
ATOM 736 C CA . ARG A 1 91 ? 14.572 6.721 -2.586 1.00 94.62 91 ARG A CA 1
ATOM 737 C C . ARG A 1 91 ? 14.420 5.806 -3.789 1.00 94.62 91 ARG A C 1
ATOM 739 O O . ARG A 1 91 ? 15.404 5.509 -4.466 1.00 94.62 91 ARG A O 1
ATOM 746 N N . ILE A 1 92 ? 13.195 5.368 -4.033 1.00 95.56 92 ILE A N 1
ATOM 747 C CA . ILE A 1 92 ? 12.796 4.634 -5.229 1.00 95.56 92 ILE A CA 1
ATOM 748 C C . ILE A 1 92 ? 11.743 5.501 -5.913 1.00 95.56 92 ILE A C 1
ATOM 750 O O . ILE A 1 92 ? 10.786 5.913 -5.266 1.00 95.56 92 ILE A O 1
ATOM 754 N N . THR A 1 93 ? 11.948 5.812 -7.187 1.00 96.62 93 THR A N 1
ATOM 755 C CA . THR A 1 93 ? 10.961 6.515 -8.009 1.00 96.62 93 THR A CA 1
ATOM 756 C C . THR A 1 93 ? 10.313 5.501 -8.932 1.00 96.62 93 THR A C 1
ATOM 758 O O . THR A 1 93 ? 11.022 4.764 -9.626 1.00 96.62 93 THR A O 1
ATOM 761 N N . ILE A 1 94 ? 8.983 5.481 -8.937 1.00 97.38 94 ILE A N 1
ATOM 762 C CA . ILE A 1 94 ? 8.177 4.601 -9.777 1.00 97.38 94 ILE A CA 1
ATOM 763 C C . ILE A 1 94 ? 7.315 5.402 -10.747 1.00 97.38 94 ILE A C 1
ATOM 765 O O . ILE A 1 94 ? 7.014 6.568 -10.497 1.00 97.38 94 ILE A O 1
ATOM 769 N N . ILE A 1 95 ? 6.921 4.742 -11.827 1.00 97.69 95 ILE A N 1
ATOM 770 C CA . ILE A 1 95 ? 5.775 5.111 -12.653 1.00 97.69 95 ILE A CA 1
ATOM 771 C C . ILE A 1 95 ? 4.788 3.948 -12.659 1.00 97.69 95 ILE A C 1
ATOM 773 O O . ILE A 1 95 ? 5.155 2.813 -12.331 1.00 97.69 95 ILE A O 1
ATOM 777 N N . VAL A 1 96 ? 3.557 4.258 -13.032 1.00 97.19 96 VAL A N 1
ATOM 778 C CA . VAL A 1 96 ? 2.475 3.297 -13.162 1.00 97.19 96 VAL A CA 1
ATOM 779 C C . VAL A 1 96 ? 1.930 3.421 -14.583 1.00 97.19 96 VAL A C 1
ATOM 781 O O . VAL A 1 96 ? 1.687 4.542 -15.032 1.00 97.19 96 VAL A O 1
ATOM 784 N N . GLU A 1 97 ? 1.864 2.297 -15.296 1.00 92.44 97 GLU A N 1
ATOM 785 C CA . GLU A 1 97 ? 1.483 2.182 -16.716 1.00 92.44 97 GLU A CA 1
ATOM 786 C C . GLU A 1 97 ? 0.159 1.425 -16.887 1.00 92.44 97 GLU A C 1
ATOM 788 O O . GLU A 1 97 ? -0.039 0.405 -16.181 1.00 92.44 97 GLU A O 1
#

Radius of gyration: 15.66 Å; Cα contacts (8 Å, |Δi|>4): 136; chains: 1; bounding box: 36×26×38 Å

Sequence (97 aa):
MARFIEKKANEIVEKDLPVFSKIISKEELEKHSELKRLMDESKYEKFDVLRVVGIGDIDLQLDGGTHVRSTKEVGRIKIIKRENKGKNNRRITIIVE

Foldseek 3Di:
DQVVVLVVLVVQLVVFFFKDKDKDAPVVVVVVVVQVPPDDCVVPPPDRIFMWIDGHPPDIYTDPDDDDGTSNVQARKDFPDWDDPDDPDIDTDIDHD

Secondary structure (DSSP, 8-state):
-HHHHHHHHHHHHHTT-BEEEEEEEHHHHHHTGGGGTTS-GGGTTT-SEEEEEEETTTEEEE--S---SBGGGG--EEEEEEEE-SSS-EEEEEEE-